Protein AF-A0A7V7CZ87-F1 (afdb_monomer)

Secondary structure (DSSP, 8-state):
-----TTHHHHHHHHHHHHHHHH-TT-HHHHHHHHHHHHHHHHHHHHHS-GGGHHHHHHHHHHHHHHH-TT-SS--------

Sequence (82 aa):
YNAIFPTMGYVAGVKAFAAAVLGGIGSVPGAILGGGVLGIAEVMGAGYISSEYRDGISYAVMIGVILFKPSGLIGRKIGEKV

Radius of gyration: 14.63 Å; Cα contacts (8 Å, |Δi|>4): 80; chains: 1; bounding box: 46×24×43 Å

Solvent-accessible surface area (backbone atoms only — not comparable to full-atom values): 4662 Å² total; per-residue (Å²): 133,91,80,85,55,91,66,61,57,53,64,53,49,53,52,52,49,39,14,25,46,42,2,7,85,90,36,72,72,23,20,54,54,20,33,51,53,47,50,52,51,47,55,54,48,31,72,74,74,41,73,85,48,41,64,58,50,53,52,50,50,40,54,48,38,52,74,77,42,69,56,23,77,47,63,84,74,78,72,80,82,125

pLDDT: mean 70.85, std 10.53, range [43.03, 84.56]

Mean predicted aligned error: 9.87 Å

Structure (mmCIF, N/CA/C/O backbone):
data_AF-A0A7V7CZ87-F1
#
_entry.id   AF-A0A7V7CZ87-F1
#
loop_
_atom_site.group_PDB
_atom_site.id
_atom_site.type_symbol
_atom_site.label_atom_id
_atom_site.label_alt_id
_atom_site.label_comp_id
_atom_site.label_asym_id
_atom_site.label_entity_id
_atom_site.label_seq_id
_atom_site.pdbx_PDB_ins_code
_atom_site.Cartn_x
_atom_site.Cartn_y
_atom_site.Cartn_z
_atom_site.occupancy
_atom_site.B_iso_or_equiv
_atom_site.auth_seq_id
_atom_site.auth_comp_id
_atom_site.auth_asym_id
_atom_site.auth_atom_id
_atom_site.pdbx_PDB_model_num
ATOM 1 N N . TYR A 1 1 ? 26.921 3.517 -2.842 1.00 46.44 1 TYR A N 1
ATOM 2 C CA . TYR A 1 1 ? 26.781 4.800 -2.128 1.00 46.44 1 TYR A CA 1
ATOM 3 C C . TYR A 1 1 ? 25.293 5.119 -2.083 1.00 46.44 1 TYR A C 1
ATOM 5 O O . TYR A 1 1 ? 24.724 5.370 -3.136 1.00 46.44 1 TYR A O 1
ATOM 13 N N . 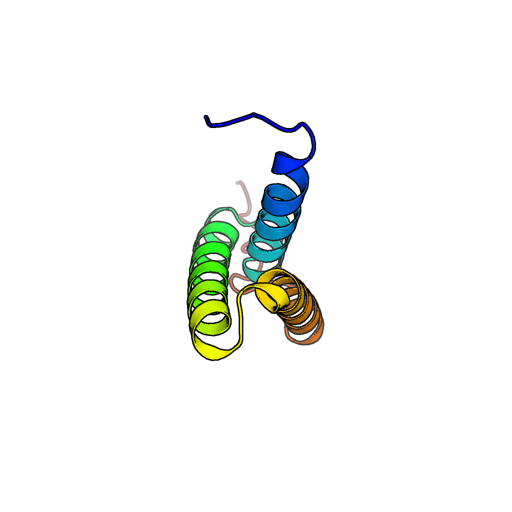ASN A 1 2 ? 24.630 4.984 -0.930 1.00 63.56 2 ASN A N 1
ATOM 14 C CA . ASN A 1 2 ? 23.209 5.335 -0.803 1.00 63.56 2 ASN A CA 1
ATOM 15 C C . ASN A 1 2 ? 23.109 6.848 -0.595 1.00 63.56 2 ASN A C 1
ATOM 17 O O . ASN A 1 2 ? 23.163 7.325 0.535 1.00 63.56 2 ASN A O 1
ATOM 21 N N . ALA A 1 3 ? 23.052 7.600 -1.694 1.00 76.06 3 ALA A N 1
ATOM 22 C CA . ALA A 1 3 ? 22.783 9.030 -1.646 1.00 76.06 3 ALA A CA 1
ATOM 23 C C . ALA A 1 3 ? 21.313 9.253 -1.257 1.00 76.06 3 ALA A C 1
ATOM 25 O O . ALA A 1 3 ? 20.405 8.671 -1.850 1.00 76.06 3 ALA A O 1
ATOM 26 N N . ILE A 1 4 ? 21.091 10.075 -0.235 1.00 72.44 4 ILE A N 1
ATOM 27 C CA . ILE A 1 4 ? 19.761 10.464 0.234 1.00 72.44 4 ILE A CA 1
ATOM 28 C C . ILE A 1 4 ? 19.366 11.703 -0.568 1.00 72.44 4 ILE A C 1
ATOM 30 O O . ILE A 1 4 ? 19.967 12.764 -0.411 1.00 72.44 4 ILE A O 1
ATOM 34 N N . PHE A 1 5 ? 18.381 11.563 -1.452 1.00 79.62 5 PHE A N 1
ATOM 35 C CA . PHE A 1 5 ? 17.848 12.675 -2.236 1.00 79.62 5 PHE A CA 1
ATOM 36 C C . PHE A 1 5 ? 16.572 13.205 -1.572 1.00 79.62 5 PHE A C 1
ATOM 38 O O . PHE A 1 5 ? 15.724 12.397 -1.200 1.00 79.62 5 PHE A O 1
ATOM 45 N N . PRO A 1 6 ? 16.355 14.529 -1.474 1.00 78.75 6 PRO A N 1
ATOM 46 C CA . PRO A 1 6 ? 15.145 15.093 -0.858 1.00 78.75 6 PRO A CA 1
ATOM 47 C C . PRO A 1 6 ? 13.838 14.598 -1.501 1.00 78.75 6 PRO A C 1
ATOM 49 O O . PRO A 1 6 ? 12.792 14.545 -0.862 1.00 78.75 6 PRO A O 1
ATOM 52 N N . THR A 1 7 ? 13.898 14.204 -2.773 1.00 79.69 7 THR A N 1
ATOM 53 C CA . THR A 1 7 ? 12.768 13.718 -3.571 1.00 79.69 7 THR A CA 1
ATOM 54 C C . THR A 1 7 ? 12.417 12.250 -3.323 1.00 79.69 7 THR A C 1
ATOM 56 O O . THR A 1 7 ? 11.359 11.802 -3.762 1.00 79.69 7 THR A O 1
ATOM 59 N N . MET A 1 8 ? 13.236 11.488 -2.589 1.00 78.12 8 MET A N 1
ATOM 60 C CA . MET A 1 8 ? 13.003 10.053 -2.361 1.00 78.12 8 MET A CA 1
ATOM 61 C C . MET A 1 8 ? 11.705 9.755 -1.589 1.00 78.12 8 MET A C 1
ATOM 63 O O . MET A 1 8 ? 11.126 8.681 -1.736 1.00 78.12 8 MET A O 1
ATOM 67 N N . GLY A 1 9 ? 11.218 10.717 -0.798 1.00 80.69 9 GLY A N 1
ATOM 68 C CA . GLY A 1 9 ? 9.950 10.609 -0.075 1.00 80.69 9 GLY A CA 1
ATOM 69 C C . GLY A 1 9 ? 8.712 10.768 -0.961 1.00 80.69 9 GLY A C 1
ATOM 70 O O . GLY A 1 9 ? 7.637 10.323 -0.574 1.00 80.69 9 GLY A O 1
ATOM 71 N N . TYR A 1 10 ? 8.845 11.353 -2.155 1.00 82.75 10 TYR A N 1
ATOM 72 C CA . TYR A 1 10 ? 7.715 11.584 -3.056 1.00 82.75 10 TYR A CA 1
ATOM 73 C C . TYR A 1 10 ? 7.100 10.264 -3.532 1.00 82.75 10 TYR A C 1
ATOM 75 O O . TYR A 1 10 ? 5.908 10.023 -3.350 1.00 82.75 10 TYR A O 1
ATOM 83 N N . VAL A 1 11 ? 7.935 9.364 -4.056 1.00 76.56 11 VAL A N 1
ATOM 84 C CA . VAL A 1 11 ? 7.498 8.055 -4.566 1.00 76.56 11 VAL A CA 1
ATOM 85 C C . VAL A 1 11 ? 6.925 7.194 -3.437 1.00 76.56 11 VAL A C 1
ATOM 87 O O . VAL A 1 11 ? 5.884 6.559 -3.599 1.00 76.56 11 VAL A O 1
ATOM 90 N N . ALA A 1 12 ? 7.561 7.214 -2.262 1.00 81.31 12 ALA A N 1
ATOM 91 C CA . ALA A 1 12 ? 7.057 6.517 -1.082 1.00 81.31 12 ALA A CA 1
ATOM 92 C C . ALA A 1 12 ? 5.703 7.081 -0.612 1.00 81.31 12 ALA A C 1
ATOM 94 O O . ALA A 1 12 ? 4.800 6.311 -0.286 1.00 81.31 12 ALA A O 1
ATOM 95 N N . GLY A 1 13 ? 5.537 8.407 -0.625 1.00 84.56 13 GLY A N 1
ATOM 96 C CA . GLY A 1 13 ? 4.305 9.086 -0.225 1.00 84.56 13 GLY A CA 1
ATOM 97 C C . GLY A 1 13 ? 3.127 8.763 -1.139 1.00 84.56 13 GLY A C 1
ATOM 98 O O . GLY A 1 13 ? 2.047 8.429 -0.654 1.00 84.56 13 GLY A O 1
ATOM 99 N N . VAL A 1 14 ? 3.341 8.776 -2.455 1.00 82.00 14 VAL A N 1
ATOM 100 C CA . VAL A 1 14 ? 2.308 8.404 -3.433 1.00 82.00 14 VAL A CA 1
ATOM 101 C C . VAL A 1 14 ? 1.873 6.948 -3.248 1.00 82.00 14 VAL A C 1
ATOM 103 O O . VAL A 1 14 ? 0.677 6.658 -3.217 1.00 82.00 14 VAL A O 1
ATOM 106 N N . LYS A 1 15 ? 2.821 6.022 -3.067 1.00 78.38 15 LYS A N 1
ATOM 107 C CA . LYS A 1 15 ? 2.505 4.600 -2.853 1.00 78.38 15 LYS A CA 1
ATOM 108 C C . LYS A 1 15 ? 1.790 4.354 -1.527 1.00 78.38 15 LYS A C 1
ATOM 110 O O . LYS A 1 15 ? 0.845 3.568 -1.479 1.00 78.38 15 LYS A O 1
ATOM 115 N N . ALA A 1 16 ? 2.188 5.059 -0.470 1.00 82.56 16 ALA A N 1
ATOM 116 C CA . ALA A 1 16 ? 1.497 5.022 0.815 1.00 82.56 16 ALA A CA 1
ATOM 117 C C . ALA A 1 16 ? 0.056 5.544 0.696 1.00 82.56 16 ALA A C 1
ATOM 119 O O . ALA A 1 16 ? -0.862 4.955 1.269 1.00 82.56 16 ALA A O 1
ATOM 120 N N . PHE A 1 17 ? -0.162 6.600 -0.091 1.00 82.25 17 PHE A N 1
ATOM 121 C CA . PHE A 1 17 ? -1.497 7.119 -0.367 1.00 82.25 17 PHE A CA 1
ATOM 122 C C . PHE A 1 17 ? -2.346 6.113 -1.154 1.00 82.25 17 PHE A C 1
ATOM 124 O O . PHE A 1 17 ? -3.471 5.822 -0.752 1.00 82.25 17 PHE A O 1
ATOM 131 N N . ALA A 1 18 ? -1.795 5.502 -2.205 1.00 79.44 18 ALA A N 1
ATOM 132 C CA . ALA A 1 18 ? -2.487 4.470 -2.978 1.00 79.44 18 ALA A CA 1
ATOM 133 C C . ALA A 1 18 ? -2.890 3.260 -2.111 1.00 79.44 18 ALA A C 1
ATOM 135 O O . ALA A 1 18 ? -4.032 2.801 -2.178 1.00 79.44 18 ALA A O 1
ATOM 136 N N . ALA A 1 19 ? -1.991 2.790 -1.241 1.00 81.56 19 ALA A N 1
ATOM 137 C CA . ALA A 1 19 ? -2.265 1.721 -0.280 1.00 81.56 19 ALA A CA 1
ATOM 138 C C . ALA A 1 19 ? -3.390 2.088 0.705 1.00 81.56 19 ALA A C 1
ATOM 140 O O . ALA A 1 19 ? -4.276 1.272 0.977 1.00 81.56 19 ALA A O 1
ATOM 141 N N . ALA A 1 20 ? -3.386 3.326 1.209 1.00 82.69 20 ALA A N 1
ATOM 142 C CA . ALA A 1 20 ? -4.410 3.827 2.121 1.00 82.69 20 ALA A CA 1
ATOM 143 C C . ALA A 1 20 ? -5.777 3.990 1.436 1.00 82.69 20 ALA A C 1
ATOM 145 O O . ALA A 1 20 ? -6.800 3.682 2.043 1.00 82.69 20 ALA A O 1
ATOM 146 N N . VAL A 1 21 ? -5.814 4.422 0.174 1.00 79.19 21 VAL A N 1
ATOM 147 C CA . VAL A 1 21 ? -7.053 4.546 -0.614 1.00 79.19 21 VAL A CA 1
ATOM 148 C C . VAL A 1 21 ? -7.641 3.166 -0.931 1.00 79.19 21 VAL A C 1
ATOM 150 O O . VAL A 1 21 ? -8.840 2.962 -0.751 1.00 79.19 21 VAL A O 1
ATOM 153 N N . LEU A 1 22 ? -6.802 2.193 -1.309 1.00 80.31 22 LEU A N 1
ATOM 154 C CA . LEU A 1 22 ? -7.218 0.802 -1.544 1.00 80.31 22 LEU A CA 1
ATOM 155 C C . LEU A 1 22 ? -7.758 0.145 -0.265 1.00 80.31 22 LEU A C 1
ATOM 157 O O . LEU A 1 22 ? -8.792 -0.528 -0.285 1.00 80.31 22 LEU A O 1
ATOM 161 N N . GLY A 1 23 ? -7.094 0.384 0.864 1.00 77.25 23 GLY A N 1
ATOM 162 C CA . GLY A 1 23 ? -7.508 -0.106 2.177 1.00 77.25 23 GLY A CA 1
ATOM 163 C C . GLY A 1 23 ? -8.720 0.604 2.793 1.00 77.25 23 GLY A C 1
ATOM 164 O O . GLY A 1 23 ? -9.478 -0.025 3.534 1.00 77.25 23 GLY A O 1
ATOM 165 N N . GLY A 1 24 ? -8.915 1.883 2.461 1.00 79.38 24 GLY A N 1
ATOM 166 C CA . GLY A 1 24 ? -9.919 2.793 3.019 1.00 79.38 24 GLY A CA 1
ATOM 167 C C . GLY A 1 24 ? -9.297 3.875 3.917 1.00 79.38 24 GLY A C 1
ATOM 168 O O . GLY A 1 24 ? -8.637 3.572 4.916 1.00 79.38 24 GLY A O 1
ATOM 169 N N . ILE A 1 25 ? -9.549 5.154 3.599 1.00 69.62 25 ILE A N 1
ATOM 170 C CA . ILE A 1 25 ? -9.041 6.304 4.370 1.00 69.62 25 ILE A CA 1
ATOM 171 C C . ILE A 1 25 ? -9.708 6.321 5.756 1.00 69.62 25 ILE A C 1
ATOM 173 O O . ILE A 1 25 ? -10.902 6.587 5.880 1.00 69.62 25 ILE A O 1
ATOM 177 N N . GLY A 1 26 ? -8.930 6.027 6.803 1.00 70.44 26 GLY A N 1
ATOM 178 C CA . GLY A 1 26 ? -9.384 6.019 8.201 1.00 70.44 26 GLY A CA 1
ATOM 179 C C . GLY A 1 26 ? -9.363 4.652 8.896 1.00 70.44 26 GLY A C 1
ATOM 180 O O . GLY A 1 26 ? -9.679 4.582 10.082 1.00 70.44 26 GLY A O 1
ATOM 181 N N . SER A 1 27 ? -8.965 3.575 8.206 1.00 75.81 27 SER A N 1
ATOM 182 C CA . SER A 1 27 ? -8.797 2.239 8.797 1.00 75.81 27 SER A CA 1
ATOM 183 C C . SER A 1 27 ? -7.337 1.790 8.726 1.00 75.81 27 SER A C 1
ATOM 185 O O . SER A 1 27 ? -6.854 1.410 7.661 1.00 75.81 27 SER A O 1
ATOM 187 N N . VAL A 1 28 ? -6.629 1.792 9.864 1.00 80.19 28 VAL A N 1
ATOM 188 C CA . VAL A 1 28 ? -5.240 1.288 9.949 1.00 80.19 28 VAL A CA 1
ATOM 189 C C . VAL A 1 28 ? -5.137 -0.181 9.498 1.00 80.19 28 VAL A C 1
ATOM 191 O O . VAL A 1 28 ? -4.279 -0.473 8.665 1.00 80.19 28 VAL A O 1
ATOM 194 N N . PRO A 1 29 ? -6.024 -1.105 9.932 1.00 81.44 29 PRO A N 1
ATOM 195 C CA . PRO A 1 29 ? -5.994 -2.489 9.449 1.00 81.44 29 PRO A CA 1
ATOM 196 C C . PRO A 1 29 ? -6.290 -2.597 7.947 1.00 81.44 29 PRO A C 1
ATOM 198 O O . PRO A 1 29 ? -5.696 -3.420 7.252 1.00 81.44 29 PRO A O 1
ATOM 201 N N . GLY A 1 30 ? -7.187 -1.739 7.442 1.00 80.81 30 GLY A N 1
ATOM 202 C CA . GLY A 1 30 ? -7.521 -1.650 6.021 1.00 80.81 30 GLY A CA 1
ATOM 203 C C . GLY A 1 30 ? -6.327 -1.243 5.174 1.00 80.81 30 GLY A C 1
ATOM 204 O O . GLY A 1 30 ? -6.040 -1.902 4.180 1.00 80.81 30 GLY A O 1
ATOM 205 N N . ALA A 1 31 ? -5.593 -0.212 5.592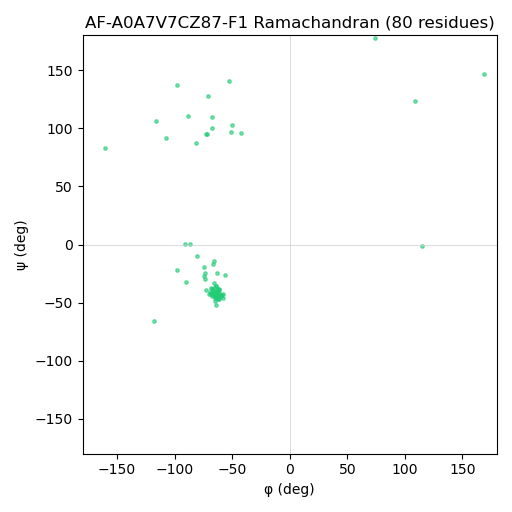 1.00 82.62 31 ALA A N 1
ATOM 206 C CA . ALA A 1 31 ? -4.410 0.275 4.888 1.00 82.62 31 ALA A CA 1
ATOM 207 C C . ALA A 1 31 ? -3.264 -0.753 4.852 1.00 82.62 31 ALA A C 1
ATOM 209 O O . ALA A 1 31 ? -2.582 -0.854 3.836 1.00 82.62 31 ALA A O 1
ATOM 210 N N . ILE A 1 32 ? -3.073 -1.550 5.911 1.00 83.88 32 ILE A N 1
ATOM 211 C CA . ILE A 1 32 ? -2.054 -2.617 5.939 1.00 83.88 32 ILE A CA 1
ATOM 212 C C . ILE A 1 32 ? -2.383 -3.706 4.910 1.00 83.88 32 ILE A C 1
ATOM 214 O O . ILE A 1 32 ? -1.531 -4.074 4.101 1.00 83.88 32 ILE A O 1
ATOM 218 N N . LEU A 1 33 ? -3.629 -4.190 4.900 1.00 83.19 33 LEU A N 1
ATOM 219 C CA . LEU A 1 33 ? -4.077 -5.177 3.913 1.00 83.19 33 LEU A CA 1
ATOM 220 C C . LEU A 1 33 ? -4.068 -4.596 2.494 1.00 83.19 33 LEU A C 1
ATOM 222 O O . LEU A 1 33 ? -3.616 -5.256 1.560 1.00 83.19 33 LEU A O 1
ATOM 226 N N . GLY A 1 34 ? -4.503 -3.346 2.342 1.00 81.81 34 GLY A N 1
ATOM 227 C CA . GLY A 1 34 ? -4.517 -2.646 1.064 1.00 81.81 34 GLY A CA 1
ATOM 228 C C . GLY A 1 34 ? -3.115 -2.433 0.492 1.00 81.81 34 GLY A C 1
ATOM 229 O O . GLY A 1 34 ? -2.895 -2.675 -0.691 1.00 81.81 34 GLY A O 1
ATOM 230 N N . GLY A 1 35 ? -2.147 -2.073 1.336 1.00 84.06 35 GLY A N 1
ATOM 231 C CA . GLY A 1 35 ? -0.738 -1.966 0.960 1.00 84.06 35 GLY A CA 1
ATOM 232 C C . GLY A 1 35 ? -0.110 -3.306 0.594 1.00 84.06 35 GLY A C 1
ATOM 233 O O . GLY A 1 35 ? 0.656 -3.366 -0.364 1.00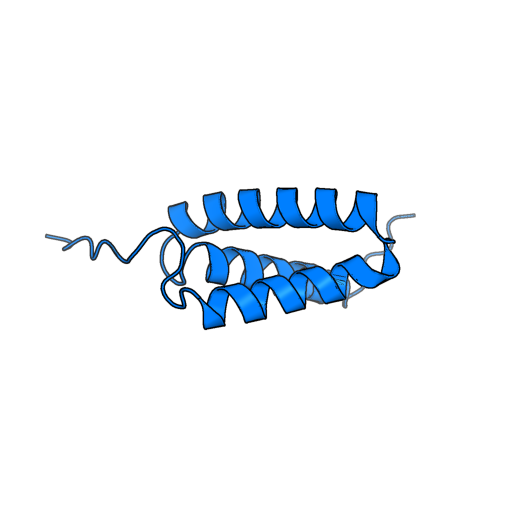 84.06 35 GLY A O 1
ATOM 234 N N . GLY A 1 36 ? -0.477 -4.389 1.285 1.00 83.94 36 GLY A N 1
ATOM 235 C CA . GLY A 1 36 ? -0.047 -5.743 0.924 1.00 83.94 36 GLY A CA 1
ATOM 236 C C . GLY A 1 36 ? -0.537 -6.159 -0.465 1.00 83.94 36 GLY A C 1
ATOM 237 O O . GLY A 1 36 ? 0.253 -6.611 -1.293 1.00 83.94 36 GLY A O 1
ATOM 238 N N . VAL A 1 37 ? -1.822 -5.936 -0.754 1.00 81.75 37 VAL A N 1
ATOM 239 C CA . VAL A 1 37 ? -2.413 -6.229 -2.071 1.00 81.75 37 VAL A CA 1
ATOM 240 C C . VAL A 1 37 ? -1.804 -5.345 -3.163 1.00 81.75 37 VAL A C 1
ATOM 242 O O . VAL A 1 37 ? -1.429 -5.858 -4.216 1.00 81.75 37 VAL A O 1
ATOM 245 N N . LEU A 1 38 ? -1.650 -4.042 -2.904 1.00 80.06 38 LEU A N 1
ATOM 246 C CA . LEU A 1 38 ? -1.017 -3.104 -3.835 1.00 80.06 38 LEU A CA 1
ATOM 247 C C . LEU A 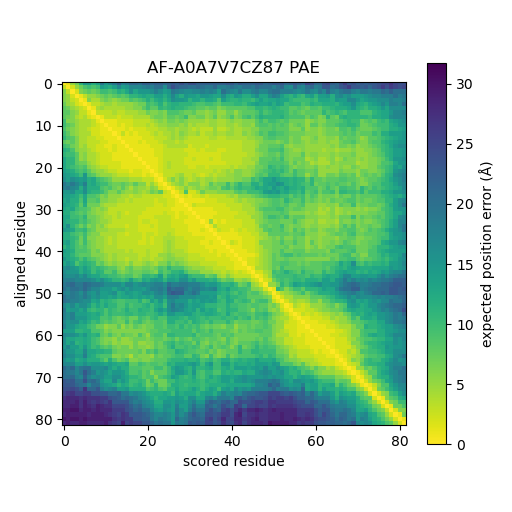1 38 ? 0.435 -3.509 -4.128 1.00 80.06 38 LEU A C 1
ATOM 249 O O . LEU A 1 38 ? 0.850 -3.506 -5.281 1.00 80.06 38 LEU A O 1
ATOM 253 N N . GLY A 1 39 ? 1.194 -3.903 -3.103 1.00 80.25 39 GLY A N 1
ATOM 254 C CA . GLY A 1 39 ? 2.577 -4.351 -3.246 1.00 80.25 39 GLY A CA 1
ATOM 255 C C . GLY A 1 39 ? 2.700 -5.621 -4.087 1.00 80.25 39 GLY A C 1
ATOM 256 O O . GLY A 1 39 ? 3.553 -5.682 -4.971 1.00 80.25 39 GLY A O 1
ATOM 257 N N . ILE A 1 40 ? 1.822 -6.607 -3.872 1.00 82.00 40 ILE A N 1
ATOM 258 C CA . ILE A 1 40 ? 1.781 -7.827 -4.694 1.00 82.00 40 ILE A CA 1
ATOM 259 C C . ILE A 1 40 ? 1.432 -7.479 -6.146 1.00 82.00 40 ILE A C 1
ATOM 261 O O . ILE A 1 40 ? 2.119 -7.929 -7.063 1.00 82.00 40 ILE A O 1
ATOM 265 N N . ALA A 1 41 ? 0.420 -6.636 -6.361 1.00 74.56 41 ALA A N 1
ATOM 266 C CA . ALA A 1 41 ? 0.027 -6.193 -7.696 1.00 74.56 41 ALA A CA 1
ATOM 267 C C . ALA A 1 41 ? 1.155 -5.424 -8.408 1.00 74.56 41 ALA A C 1
AT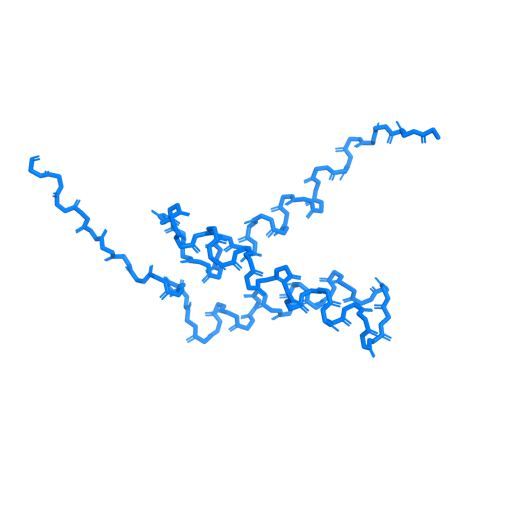OM 269 O O . ALA A 1 41 ? 1.384 -5.630 -9.598 1.00 74.56 41 ALA A O 1
ATOM 270 N N . GLU A 1 42 ? 1.903 -4.589 -7.683 1.00 74.00 42 GLU A N 1
ATOM 271 C CA . GLU A 1 42 ? 3.026 -3.826 -8.229 1.00 74.00 42 GLU A CA 1
ATOM 272 C C . GLU A 1 42 ? 4.205 -4.736 -8.603 1.00 74.00 42 GLU A C 1
ATOM 274 O O . GLU A 1 42 ? 4.808 -4.549 -9.657 1.00 74.00 42 GLU A O 1
ATOM 279 N N . VAL A 1 43 ? 4.521 -5.745 -7.783 1.00 75.19 43 VAL A N 1
ATOM 280 C CA . VAL A 1 43 ? 5.579 -6.725 -8.088 1.00 75.19 43 VAL A CA 1
ATOM 281 C C . VAL A 1 43 ? 5.192 -7.592 -9.286 1.00 75.19 43 VAL A C 1
ATOM 283 O O . VAL A 1 43 ? 6.017 -7.803 -10.175 1.00 75.19 43 VAL A O 1
ATOM 286 N N . MET A 1 44 ? 3.938 -8.045 -9.356 1.00 71.31 44 MET A N 1
ATOM 287 C CA . MET A 1 44 ? 3.441 -8.813 -10.501 1.00 71.31 44 MET A CA 1
ATOM 288 C C . MET A 1 44 ? 3.419 -7.971 -11.784 1.00 71.31 44 MET A C 1
ATOM 290 O O . MET A 1 44 ? 3.850 -8.449 -12.831 1.00 71.31 44 MET A O 1
ATOM 294 N N . GLY A 1 45 ? 2.988 -6.708 -11.705 1.00 65.69 45 GLY A N 1
ATOM 295 C CA . GLY A 1 45 ? 2.970 -5.783 -12.842 1.00 65.69 45 GLY A CA 1
ATOM 296 C C . GLY A 1 45 ? 4.369 -5.387 -13.322 1.00 65.69 45 GLY A C 1
ATOM 297 O O . GLY A 1 45 ? 4.635 -5.390 -14.523 1.00 65.69 45 GLY A O 1
ATOM 298 N N . ALA A 1 46 ? 5.292 -5.115 -12.395 1.00 65.00 46 ALA A N 1
ATOM 299 C CA . ALA A 1 46 ? 6.685 -4.814 -12.724 1.00 65.00 46 ALA A CA 1
ATOM 300 C C . ALA A 1 46 ? 7.410 -6.018 -13.347 1.00 65.00 46 ALA A C 1
ATOM 302 O O . ALA A 1 46 ? 8.271 -5.825 -14.202 1.00 65.00 46 ALA A O 1
ATOM 303 N N . GLY A 1 47 ? 7.055 -7.244 -12.943 1.00 64.62 47 GLY A N 1
ATOM 304 C CA . GLY A 1 47 ? 7.625 -8.478 -13.487 1.00 64.62 47 GLY A CA 1
ATOM 305 C C . GLY A 1 47 ? 7.129 -8.851 -14.889 1.00 64.62 47 GLY A C 1
ATOM 306 O O . GLY A 1 47 ? 7.865 -9.506 -15.619 1.00 64.62 47 GLY A O 1
ATOM 307 N N . TYR A 1 48 ? 5.915 -8.440 -15.277 1.00 59.06 48 TYR A N 1
ATOM 308 C CA . TYR A 1 48 ? 5.299 -8.837 -16.554 1.00 59.06 48 TYR A CA 1
ATOM 309 C C . TYR A 1 48 ? 5.436 -7.819 -17.698 1.00 59.06 48 TYR A C 1
ATOM 311 O O . TYR A 1 48 ? 5.288 -8.215 -18.851 1.00 59.06 48 TYR A O 1
ATOM 319 N N . ILE A 1 49 ? 5.677 -6.530 -17.419 1.00 61.19 49 ILE A N 1
ATOM 320 C CA . ILE A 1 49 ? 5.597 -5.463 -18.440 1.00 61.19 49 ILE A CA 1
ATOM 321 C C . ILE A 1 49 ? 6.930 -4.737 -18.677 1.00 61.19 49 ILE A C 1
ATOM 323 O O . ILE A 1 49 ? 7.470 -4.833 -19.771 1.00 61.19 49 ILE A O 1
ATOM 327 N N . SER A 1 50 ? 7.450 -3.998 -17.695 1.00 57.38 50 SER A N 1
ATOM 328 C CA . SER A 1 50 ? 8.751 -3.300 -17.694 1.00 57.38 50 SER A CA 1
ATOM 329 C C . SER A 1 50 ? 8.786 -2.364 -16.479 1.00 57.38 50 SER A C 1
ATOM 331 O O . SER A 1 50 ? 7.756 -1.802 -16.092 1.00 57.38 50 SER A O 1
ATOM 333 N N . SER A 1 51 ? 9.961 -2.152 -15.877 1.00 59.03 51 SER A N 1
ATOM 334 C CA . SER A 1 51 ? 10.109 -1.323 -14.670 1.00 59.03 51 SER A CA 1
ATOM 335 C C . SER A 1 51 ? 9.804 0.166 -14.899 1.00 59.03 51 SER A C 1
ATOM 337 O O . SER A 1 51 ? 9.555 0.876 -13.927 1.00 59.03 51 SER A O 1
ATOM 339 N N . GLU A 1 52 ? 9.783 0.633 -16.150 1.00 63.09 52 GLU A N 1
ATOM 340 C CA . GLU A 1 52 ? 9.434 2.017 -16.515 1.00 63.09 52 GLU A CA 1
ATOM 341 C C . GLU A 1 52 ? 7.930 2.311 -16.381 1.00 63.09 52 GLU A C 1
ATOM 343 O O . GLU A 1 52 ? 7.542 3.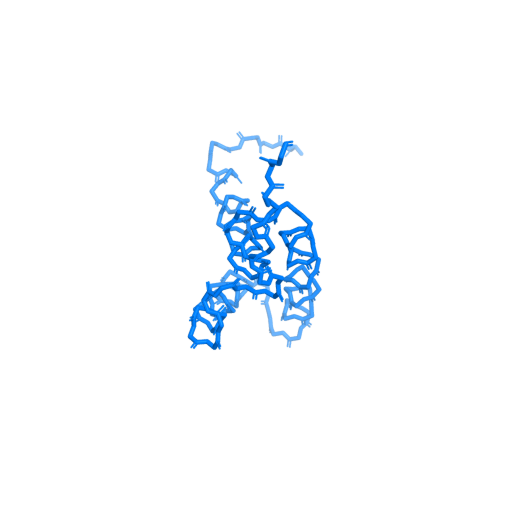446 -16.122 1.00 63.09 52 GLU A O 1
ATOM 348 N N . TYR A 1 53 ? 7.070 1.290 -16.469 1.00 59.28 53 TYR A N 1
ATOM 349 C CA . TYR A 1 53 ? 5.619 1.439 -16.283 1.00 59.28 53 TYR A CA 1
ATOM 350 C C . TYR A 1 53 ? 5.165 1.232 -14.837 1.00 59.28 53 TYR A C 1
ATOM 352 O O . TYR A 1 53 ? 3.973 1.333 -14.543 1.00 59.28 53 TYR A O 1
ATOM 360 N N . ARG A 1 54 ? 6.096 0.961 -13.918 1.00 60.34 54 ARG A N 1
ATOM 361 C CA . ARG A 1 54 ? 5.790 0.643 -12.521 1.00 60.34 54 ARG A CA 1
ATOM 362 C C . ARG A 1 54 ? 5.003 1.757 -11.829 1.00 60.34 54 ARG A C 1
ATOM 364 O O . ARG A 1 54 ? 4.021 1.472 -11.151 1.00 60.34 54 ARG A O 1
ATOM 371 N N . ASP A 1 55 ? 5.380 3.013 -12.058 1.00 65.25 55 ASP A N 1
ATOM 372 C CA . ASP A 1 55 ? 4.656 4.154 -11.494 1.00 65.25 55 ASP A CA 1
ATOM 373 C C . ASP A 1 55 ? 3.304 4.374 -12.191 1.00 65.25 55 ASP A C 1
ATOM 375 O O . ASP A 1 55 ? 2.299 4.619 -11.524 1.00 65.25 55 ASP A O 1
ATOM 379 N N . GLY A 1 56 ? 3.237 4.198 -13.516 1.00 68.44 56 GLY A N 1
ATOM 380 C CA . GLY A 1 56 ? 1.991 4.305 -14.285 1.00 68.44 56 GLY A CA 1
ATOM 381 C C . GLY A 1 56 ? 0.931 3.284 -13.861 1.00 68.44 56 GLY A C 1
ATOM 382 O O . GLY A 1 56 ? -0.247 3.622 -13.755 1.00 68.44 56 GLY A O 1
ATOM 383 N N . ILE A 1 57 ? 1.352 2.058 -13.544 1.00 66.25 57 ILE A N 1
ATOM 384 C CA . ILE A 1 57 ? 0.474 0.999 -13.034 1.00 66.25 57 ILE A CA 1
ATOM 385 C C . ILE A 1 57 ? -0.036 1.354 -11.635 1.00 66.25 57 ILE A C 1
ATOM 387 O O . ILE A 1 57 ? -1.235 1.238 -11.392 1.00 66.25 57 ILE A O 1
ATOM 391 N N . SER A 1 58 ? 0.819 1.848 -10.735 1.00 65.25 58 SER A N 1
ATOM 392 C CA . SER A 1 58 ? 0.384 2.251 -9.389 1.00 65.25 58 SER A CA 1
ATOM 393 C C . SER A 1 58 ? -0.638 3.394 -9.428 1.00 65.25 58 SER A C 1
ATOM 395 O O . SER A 1 58 ? -1.636 3.344 -8.705 1.00 65.25 58 SER A O 1
ATOM 397 N N . TYR A 1 59 ? -0.473 4.370 -10.329 1.00 72.94 59 TYR A N 1
ATOM 398 C CA . TYR A 1 59 ? -1.480 5.415 -10.552 1.00 72.94 59 TYR A CA 1
ATOM 399 C C . TYR A 1 59 ? -2.771 4.877 -11.183 1.00 72.94 59 TYR A C 1
ATOM 401 O O . TYR A 1 59 ? -3.861 5.235 -10.735 1.00 72.94 59 TYR A O 1
ATOM 409 N N . ALA A 1 60 ? -2.677 3.992 -12.179 1.00 74.19 60 ALA A N 1
ATOM 410 C CA . ALA A 1 60 ? -3.844 3.384 -12.819 1.00 74.19 60 ALA A CA 1
ATOM 411 C C . ALA A 1 60 ? -4.662 2.530 -11.837 1.00 74.19 60 ALA A C 1
ATOM 413 O O . ALA A 1 60 ? -5.891 2.608 -11.826 1.00 74.19 60 ALA A O 1
ATOM 414 N N . VAL A 1 61 ? -3.993 1.770 -10.965 1.00 69.19 61 VAL A N 1
ATOM 415 C CA . VAL A 1 61 ? -4.631 0.998 -9.889 1.00 69.19 61 VAL A CA 1
ATOM 416 C C . VAL A 1 61 ? -5.323 1.930 -8.898 1.00 69.19 61 VAL A C 1
ATOM 418 O O . VAL A 1 61 ? -6.459 1.666 -8.510 1.00 69.19 61 VAL A O 1
ATOM 421 N N . MET A 1 62 ? -4.691 3.046 -8.531 1.00 70.44 62 MET A N 1
ATOM 422 C CA . MET A 1 62 ? -5.300 4.041 -7.647 1.00 70.44 62 MET A CA 1
ATOM 423 C C . MET A 1 62 ? -6.578 4.640 -8.257 1.00 70.44 62 MET A C 1
ATOM 425 O O . MET A 1 62 ? -7.604 4.712 -7.582 1.00 70.44 62 MET A O 1
ATOM 429 N N . ILE A 1 63 ? -6.543 5.004 -9.543 1.00 75.69 63 ILE A N 1
ATOM 430 C CA . ILE A 1 63 ? -7.712 5.505 -10.284 1.00 75.69 63 ILE A CA 1
ATOM 431 C C . ILE A 1 63 ? -8.807 4.432 -10.355 1.00 75.69 63 ILE A C 1
ATOM 433 O O . ILE A 1 63 ? -9.967 4.724 -10.066 1.00 75.69 63 ILE A O 1
ATOM 437 N N . GLY A 1 64 ? -8.449 3.186 -10.678 1.00 71.12 64 GLY A N 1
ATOM 438 C CA . GLY A 1 64 ? -9.391 2.067 -10.742 1.00 71.12 64 GLY A CA 1
ATOM 439 C C . GLY A 1 64 ? -10.076 1.802 -9.401 1.00 71.12 64 GLY A C 1
ATOM 440 O O . GLY A 1 64 ? -11.295 1.666 -9.342 1.00 71.12 64 GLY A O 1
ATOM 441 N N . VAL A 1 65 ? -9.325 1.808 -8.300 1.00 66.62 65 VAL A N 1
ATOM 442 C CA . VAL A 1 65 ? -9.874 1.639 -6.945 1.00 66.62 65 VAL A CA 1
ATOM 443 C C . VAL A 1 65 ? -10.886 2.730 -6.604 1.00 66.62 65 VAL A C 1
ATOM 445 O O . VAL A 1 65 ? -11.958 2.421 -6.084 1.00 66.62 65 VAL A O 1
ATOM 448 N N . ILE A 1 66 ? -10.576 3.990 -6.919 1.00 70.94 66 ILE A N 1
ATOM 449 C CA . ILE A 1 66 ? -11.493 5.113 -6.686 1.00 70.94 66 ILE A CA 1
ATOM 450 C C . ILE A 1 66 ? -12.779 4.936 -7.506 1.00 70.94 66 ILE A C 1
ATOM 452 O O . ILE A 1 66 ? -13.863 5.214 -6.993 1.00 70.94 66 ILE A O 1
ATOM 456 N N . LEU A 1 67 ? -12.670 4.434 -8.741 1.00 70.31 67 LEU A N 1
ATOM 457 C CA . LEU A 1 67 ? -13.809 4.220 -9.637 1.00 70.31 67 LEU A CA 1
ATOM 458 C C . LEU A 1 67 ? -14.724 3.074 -9.174 1.00 70.31 67 LEU A C 1
ATOM 460 O O . LEU A 1 67 ? -15.945 3.196 -9.234 1.00 70.31 67 LEU A O 1
ATOM 464 N N . PHE A 1 68 ? -14.143 1.961 -8.719 1.00 64.81 68 PHE A N 1
ATOM 465 C CA . PHE A 1 68 ? -14.899 0.753 -8.377 1.00 64.81 68 PHE A CA 1
ATOM 466 C C . PHE A 1 68 ? 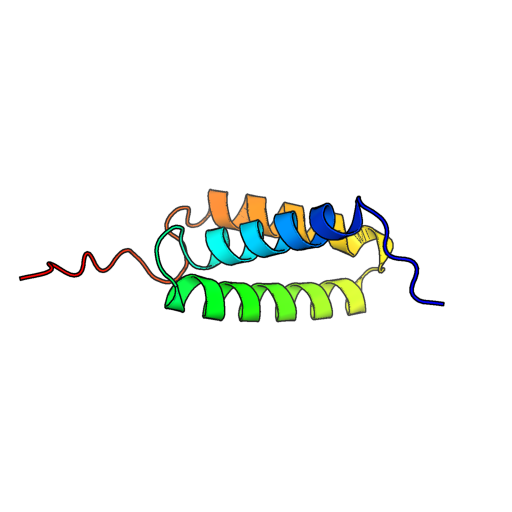-15.355 0.706 -6.913 1.00 64.81 68 PHE A C 1
ATOM 468 O O . PHE A 1 68 ? -16.404 0.126 -6.625 1.00 64.81 68 PHE A O 1
ATOM 475 N N . LYS A 1 69 ? -14.597 1.281 -5.968 1.00 62.22 69 LYS A N 1
ATOM 476 C CA . LYS A 1 69 ? -14.955 1.264 -4.541 1.00 62.22 69 LYS A CA 1
ATOM 477 C C . LYS A 1 69 ? -14.225 2.363 -3.742 1.00 62.22 69 LYS A C 1
ATOM 479 O O . LYS A 1 69 ? -13.253 2.069 -3.042 1.00 62.22 69 LYS A O 1
ATOM 484 N N . PRO A 1 70 ? -14.733 3.611 -3.732 1.00 63.12 70 PRO A N 1
ATOM 485 C CA . PRO A 1 70 ? -14.078 4.743 -3.062 1.00 63.12 70 PRO A CA 1
ATOM 486 C C . PRO A 1 70 ? -13.997 4.611 -1.528 1.00 63.12 70 PRO A C 1
ATOM 488 O O . PRO A 1 70 ? -13.254 5.345 -0.884 1.00 63.12 70 PRO A O 1
ATOM 491 N N . SER A 1 71 ? -14.744 3.681 -0.918 1.00 60.34 71 SER A N 1
ATOM 492 C CA . SER A 1 71 ? -14.695 3.405 0.528 1.00 60.34 71 SER A CA 1
ATOM 493 C C . SER A 1 71 ? -13.619 2.391 0.951 1.00 60.34 71 SER A C 1
ATOM 495 O O . SER A 1 71 ? -13.521 2.095 2.142 1.00 60.34 71 SER A O 1
ATOM 497 N N . GLY A 1 72 ? -12.825 1.856 0.015 1.00 63.03 72 GLY A N 1
ATOM 498 C CA . GLY A 1 72 ? -11.786 0.861 0.296 1.00 63.03 72 GLY A CA 1
ATOM 499 C C . GLY A 1 72 ? -12.315 -0.547 0.609 1.00 63.03 72 GLY A C 1
ATOM 500 O O . GLY A 1 72 ? -13.526 -0.811 0.627 1.00 63.03 72 GLY A O 1
ATOM 501 N N . LEU A 1 73 ? -11.395 -1.496 0.816 1.00 61.66 73 LEU A N 1
ATOM 502 C CA . LEU A 1 73 ? -11.721 -2.913 1.031 1.00 61.66 73 LEU A CA 1
ATOM 503 C C . LEU A 1 73 ? -12.452 -3.153 2.364 1.00 61.66 73 LEU A C 1
ATOM 505 O O . LEU A 1 73 ? -13.404 -3.935 2.407 1.00 61.66 73 LEU A O 1
ATOM 509 N N . ILE A 1 74 ? -12.057 -2.437 3.420 1.00 60.34 74 ILE A N 1
ATOM 510 C CA . ILE A 1 74 ? -12.620 -2.558 4.768 1.00 60.34 74 ILE A CA 1
ATOM 511 C C . ILE A 1 74 ? -13.473 -1.320 5.039 1.00 60.34 74 ILE A C 1
ATOM 513 O O . ILE A 1 74 ? -12.993 -0.285 5.496 1.00 60.34 74 ILE A O 1
ATOM 517 N N . GLY A 1 75 ? -14.761 -1.443 4.713 1.00 55.59 75 GLY A N 1
ATOM 518 C CA . GLY A 1 75 ? -15.767 -0.428 4.991 1.00 55.59 75 GLY A CA 1
ATOM 519 C C . GLY A 1 75 ? -15.757 -0.025 6.466 1.00 55.59 75 GLY A C 1
ATOM 520 O O . GLY A 1 75 ? -15.573 -0.851 7.360 1.00 55.59 75 GLY A O 1
ATOM 521 N N . ARG A 1 76 ? -15.934 1.274 6.691 1.00 54.78 76 AR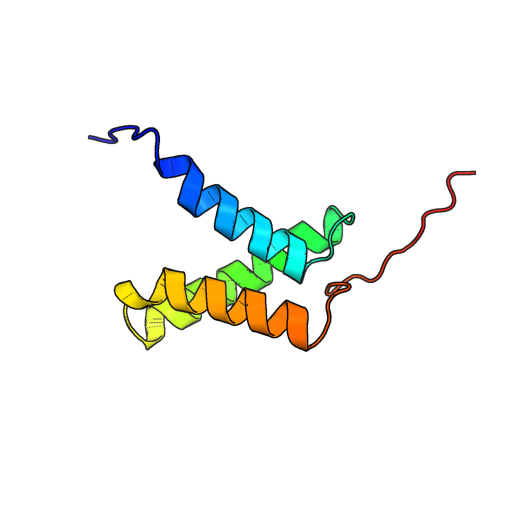G A N 1
ATOM 522 C CA . ARG A 1 76 ? -15.973 1.969 7.978 1.00 54.78 76 ARG A CA 1
ATOM 523 C C . ARG A 1 76 ? -16.792 1.190 9.022 1.00 54.78 76 ARG A C 1
ATOM 525 O O . ARG A 1 76 ? -18.001 1.370 9.114 1.00 54.78 76 ARG A O 1
ATOM 532 N N . LYS A 1 77 ? -16.143 0.389 9.876 1.00 52.59 77 LYS A N 1
ATOM 533 C CA . LYS A 1 77 ? -16.669 0.181 11.228 1.00 52.59 77 LYS A CA 1
ATOM 534 C C . LYS A 1 77 ? -16.412 1.490 11.957 1.00 52.59 77 LYS A C 1
ATOM 536 O O . LYS A 1 77 ? -15.310 1.736 12.439 1.00 52.59 77 LYS A O 1
ATOM 541 N N . ILE A 1 78 ? -17.423 2.356 11.965 1.00 54.06 78 ILE A N 1
ATOM 542 C CA . ILE A 1 78 ? -17.626 3.282 13.075 1.00 54.06 78 ILE A CA 1
ATOM 543 C C . ILE A 1 78 ? -17.595 2.397 14.322 1.00 54.06 78 ILE A C 1
ATOM 545 O O . ILE A 1 78 ? -18.534 1.670 14.619 1.00 54.06 78 ILE A O 1
ATOM 549 N N . GLY A 1 79 ? -16.431 2.328 14.962 1.00 49.47 79 GLY A N 1
ATOM 550 C CA . GLY A 1 79 ? -16.377 1.939 16.352 1.00 49.47 79 GLY A CA 1
ATOM 551 C C . GLY A 1 79 ? -17.045 3.084 17.082 1.00 49.47 79 GLY A C 1
ATOM 552 O O . GLY A 1 79 ? -16.433 4.142 17.228 1.00 49.47 79 GLY A O 1
ATOM 553 N N . GLU A 1 80 ? -18.313 2.905 17.448 1.00 48.19 80 GLU A N 1
ATOM 554 C CA . GLU A 1 80 ? -18.886 3.627 18.574 1.00 48.19 80 GLU A CA 1
ATOM 555 C C . GLU A 1 80 ? -17.906 3.441 19.733 1.00 48.19 80 GLU A C 1
ATOM 557 O O . GLU A 1 80 ? -17.772 2.356 20.297 1.00 48.19 80 GLU A O 1
ATOM 562 N N . LYS A 1 81 ? -17.117 4.483 20.003 1.00 43.03 81 LYS A N 1
ATOM 563 C CA . LYS A 1 81 ? -16.428 4.606 21.278 1.00 43.03 81 LYS A CA 1
ATOM 564 C C . LYS A 1 81 ? -17.521 4.952 22.283 1.00 43.03 81 LYS A C 1
ATOM 566 O O . LYS A 1 81 ? -17.923 6.111 22.351 1.00 43.03 81 LYS A O 1
ATOM 571 N N . VAL A 1 82 ? -18.038 3.925 22.955 1.00 52.78 82 VAL A N 1
ATOM 572 C CA . VAL A 1 82 ? -18.645 4.061 24.285 1.00 52.78 82 VAL A CA 1
ATOM 573 C 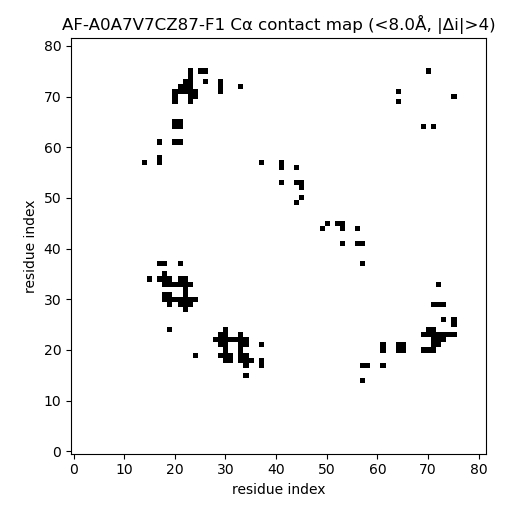C . VAL A 1 82 ? -17.551 4.289 25.319 1.00 52.78 82 VAL A C 1
ATOM 575 O O . VAL A 1 82 ? -16.444 3.730 25.131 1.00 52.78 82 VAL A O 1
#

Foldseek 3Di:
DPDDDPCPVVLVVLLLVLLCQQQFPPDPVSSVVSSVVLVVVLVVVCVPPHVVCSVVVSVVSSVVSCVPPRRHPDHDPPPPPD